Protein AF-A0A2T5H471-F1 (afdb_monomer_lite)

Secondary structure (DSSP, 8-state):
-HHHHHHHHHHGGG-------PPPPEEEEEEE-S-SSS--TTS-TTSEEEEEEEHHHHHHHHHH--S--EE-TTT-SS-EEEEETTEEEEE-TTS--EEEEEEEETTTTEEE-----

Organism: NCBI:txid42354

pLDDT: mean 88.76, std 13.89, range [53.22, 98.31]

Structure (mmCIF, N/CA/C/O backbone):
data_AF-A0A2T5H471-F1
#
_entry.id   AF-A0A2T5H471-F1
#
loop_
_atom_site.group_PDB
_atom_site.id
_atom_site.type_symbol
_atom_site.label_atom_id
_atom_site.label_alt_id
_atom_site.label_comp_id
_atom_site.label_asym_id
_atom_site.label_entity_id
_atom_site.label_seq_id
_atom_site.pdbx_PDB_ins_code
_atom_site.Cartn_x
_atom_site.Cartn_y
_atom_site.Cartn_z
_atom_site.occupancy
_atom_site.B_iso_or_equiv
_atom_site.auth_seq_id
_atom_site.auth_comp_id
_atom_site.auth_asym_id
_atom_site.auth_atom_id
_atom_site.pdbx_PDB_model_num
ATOM 1 N N . MET A 1 1 ? -57.471 -21.340 -0.265 1.00 53.22 1 MET A N 1
ATOM 2 C CA . MET A 1 1 ? -56.164 -22.021 -0.427 1.00 53.22 1 MET A CA 1
ATOM 3 C C . MET A 1 1 ? -55.330 -21.451 -1.579 1.00 53.22 1 MET A C 1
ATOM 5 O O . MET A 1 1 ? -54.227 -21.012 -1.306 1.00 53.22 1 MET A O 1
ATOM 9 N N . LYS A 1 2 ? -55.829 -21.351 -2.827 1.00 53.91 2 LYS A N 1
ATOM 10 C CA . LYS A 1 2 ? -55.050 -20.793 -3.966 1.00 53.91 2 LYS A CA 1
ATOM 11 C C . LYS A 1 2 ? -54.651 -19.308 -3.834 1.00 53.91 2 LYS A C 1
ATOM 13 O O . LYS A 1 2 ? -53.558 -18.947 -4.241 1.00 53.91 2 LYS A O 1
ATOM 18 N N . ARG A 1 3 ? -55.494 -18.458 -3.228 1.00 55.06 3 ARG A N 1
ATOM 19 C CA . ARG A 1 3 ? -55.195 -17.022 -3.014 1.00 55.06 3 ARG A CA 1
ATOM 20 C C . ARG A 1 3 ? -54.067 -16.774 -2.003 1.00 55.06 3 ARG A C 1
ATOM 22 O O . ARG A 1 3 ? -53.290 -15.857 -2.207 1.00 55.06 3 ARG A O 1
ATOM 29 N N . SER A 1 4 ? -53.945 -17.614 -0.974 1.00 57.38 4 SER A N 1
ATOM 30 C CA . SER A 1 4 ? -52.905 -17.489 0.062 1.00 57.38 4 SER A CA 1
ATOM 31 C C . SER A 1 4 ? -51.505 -17.855 -0.447 1.00 57.38 4 SER A C 1
ATOM 33 O O . SER A 1 4 ? -50.517 -17.342 0.062 1.00 57.38 4 SER A O 1
ATOM 35 N N . ILE A 1 5 ? -51.416 -18.711 -1.473 1.00 60.50 5 ILE A N 1
ATOM 36 C CA . ILE A 1 5 ? -50.142 -19.108 -2.094 1.00 60.50 5 ILE A CA 1
ATOM 37 C C . ILE A 1 5 ? -49.551 -17.948 -2.909 1.00 60.50 5 ILE A C 1
ATOM 39 O O . ILE A 1 5 ? -48.343 -17.734 -2.889 1.00 60.50 5 ILE A O 1
ATOM 43 N N . VAL A 1 6 ? -50.398 -17.154 -3.572 1.00 60.62 6 VAL A N 1
ATOM 44 C CA . VAL A 1 6 ? -49.957 -16.003 -4.379 1.00 60.62 6 VAL A CA 1
ATOM 45 C C . VAL A 1 6 ? -49.359 -14.901 -3.499 1.00 60.62 6 VAL A C 1
ATOM 47 O O . VAL A 1 6 ? -48.348 -14.309 -3.864 1.00 60.62 6 VAL A O 1
ATOM 50 N N . THR A 1 7 ? -49.926 -14.661 -2.314 1.00 60.12 7 THR A N 1
ATOM 51 C CA . THR A 1 7 ? -49.421 -13.635 -1.389 1.00 60.12 7 THR A CA 1
ATOM 52 C C . THR A 1 7 ? -48.065 -14.001 -0.786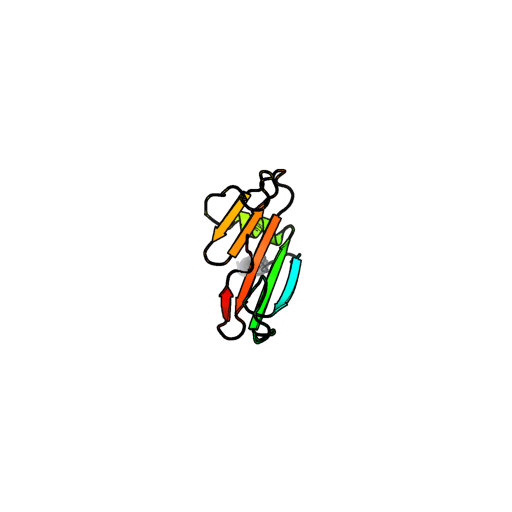 1.00 60.12 7 THR A C 1
ATOM 54 O O . THR A 1 7 ? -47.224 -13.127 -0.608 1.00 60.12 7 THR A O 1
ATOM 57 N N . ILE A 1 8 ? -47.825 -15.288 -0.513 1.00 60.97 8 ILE A N 1
ATOM 58 C CA . ILE A 1 8 ? -46.531 -15.774 -0.009 1.00 60.97 8 ILE A CA 1
ATOM 59 C C . ILE A 1 8 ? -45.461 -15.695 -1.104 1.00 60.97 8 ILE A C 1
ATOM 61 O O . ILE A 1 8 ? -44.338 -15.282 -0.829 1.00 60.97 8 ILE A O 1
ATOM 65 N N . LEU A 1 9 ? -45.811 -16.011 -2.354 1.00 60.84 9 LEU A N 1
ATOM 66 C CA . LEU A 1 9 ? -44.867 -15.949 -3.471 1.00 60.84 9 LEU A CA 1
ATOM 67 C C . LEU A 1 9 ? -44.421 -14.508 -3.791 1.00 60.84 9 LEU A C 1
ATOM 69 O O . LEU A 1 9 ? -43.266 -14.302 -4.153 1.00 60.84 9 LEU A O 1
ATOM 73 N N . LEU A 1 10 ? -45.295 -13.508 -3.603 1.00 60.06 10 LEU A N 1
ATOM 74 C CA . LEU A 1 10 ? -44.927 -12.095 -3.770 1.00 60.06 10 LEU A CA 1
ATOM 75 C C . LEU A 1 10 ? -43.997 -11.568 -2.663 1.00 60.06 10 LEU A C 1
ATOM 77 O O . LEU A 1 10 ? -43.194 -10.680 -2.936 1.00 60.06 10 LEU A O 1
ATOM 81 N N . LEU A 1 11 ? -44.067 -12.101 -1.438 1.00 59.97 11 LEU A N 1
ATOM 82 C CA . LEU A 1 11 ? -43.198 -11.657 -0.339 1.00 59.97 11 LEU A CA 1
ATOM 83 C C . LEU A 1 11 ? -41.747 -12.146 -0.487 1.00 59.97 11 LEU A C 1
ATOM 85 O O . LEU A 1 11 ? -40.832 -11.466 -0.030 1.00 59.97 11 LEU A O 1
ATOM 89 N N . LEU A 1 12 ? -41.514 -13.288 -1.146 1.00 61.06 12 LEU A N 1
ATOM 90 C CA . LEU A 1 12 ? -40.157 -13.808 -1.374 1.00 61.06 12 LEU A CA 1
ATOM 91 C C . LEU A 1 12 ? -39.362 -13.018 -2.430 1.00 61.06 12 LEU A C 1
ATOM 93 O O . LEU A 1 12 ? -38.138 -13.115 -2.457 1.00 61.06 12 LEU A O 1
ATOM 97 N N . ALA A 1 13 ? -40.020 -12.222 -3.277 1.00 59.53 13 ALA A N 1
ATOM 98 C CA . ALA A 1 13 ? -39.351 -11.414 -4.303 1.00 59.53 13 ALA A CA 1
ATOM 99 C C . ALA A 1 13 ? -38.738 -10.105 -3.761 1.00 59.53 13 ALA A C 1
ATOM 101 O O . ALA A 1 13 ? -38.020 -9.424 -4.486 1.00 59.53 13 ALA A O 1
ATOM 102 N N . ALA A 1 14 ? -39.007 -9.755 -2.498 1.00 60.12 14 ALA A N 1
ATOM 103 C CA . ALA A 1 14 ? -38.508 -8.544 -1.845 1.00 60.12 14 ALA A CA 1
ATOM 104 C C . ALA A 1 14 ? -37.272 -8.793 -0.965 1.00 60.12 14 ALA A C 1
ATOM 106 O O . ALA A 1 14 ? -36.960 -7.976 -0.097 1.00 60.12 14 ALA A O 1
ATOM 107 N N . LEU A 1 15 ? -36.568 -9.916 -1.153 1.00 65.12 15 LEU A N 1
ATOM 108 C CA . LEU A 1 15 ? -35.264 -10.080 -0.521 1.00 65.12 15 LEU A CA 1
ATOM 109 C C . LEU A 1 15 ? -34.352 -8.969 -1.054 1.00 65.12 15 LEU A C 1
ATOM 111 O O . LEU A 1 15 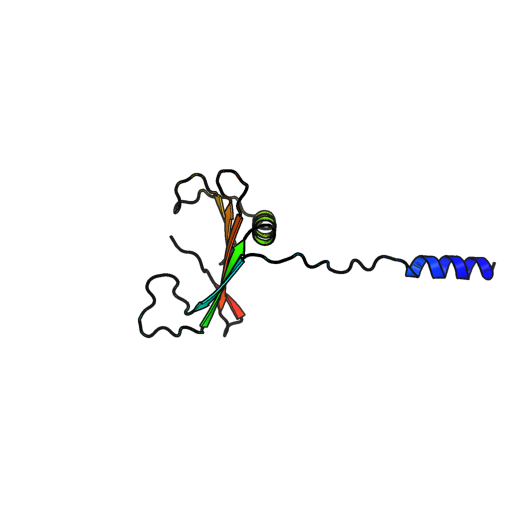? -34.184 -8.878 -2.274 1.00 65.12 15 LEU A O 1
ATOM 115 N N . PRO A 1 16 ? -33.781 -8.114 -0.184 1.00 61.91 16 PRO A N 1
ATOM 116 C CA . PRO A 1 16 ? -32.775 -7.175 -0.623 1.00 61.91 16 PRO A CA 1
ATOM 117 C C . PRO A 1 16 ? -31.638 -8.032 -1.156 1.00 61.91 16 PRO A C 1
ATOM 119 O O . PRO A 1 16 ? -30.940 -8.712 -0.403 1.00 61.91 16 PRO A O 1
ATOM 122 N N . VAL A 1 17 ? -31.485 -8.047 -2.478 1.00 62.53 17 VAL A N 1
ATOM 123 C CA . VAL A 1 17 ? -30.221 -8.433 -3.083 1.00 62.53 17 VAL A CA 1
ATOM 124 C C . VAL A 1 17 ? -29.233 -7.510 -2.397 1.00 62.53 17 VAL A C 1
ATOM 126 O O . VAL A 1 17 ? -29.354 -6.293 -2.542 1.00 62.53 17 VAL A O 1
ATOM 129 N N . ALA A 1 18 ? -28.367 -8.061 -1.546 1.00 60.72 18 ALA A N 1
ATOM 130 C CA . ALA A 1 18 ? -27.286 -7.312 -0.938 1.00 60.72 18 ALA A CA 1
ATOM 131 C C . ALA A 1 18 ? -26.420 -6.828 -2.100 1.00 60.72 18 ALA A C 1
ATOM 133 O O . ALA A 1 18 ? -25.529 -7.531 -2.577 1.00 60.72 18 ALA A O 1
ATOM 134 N N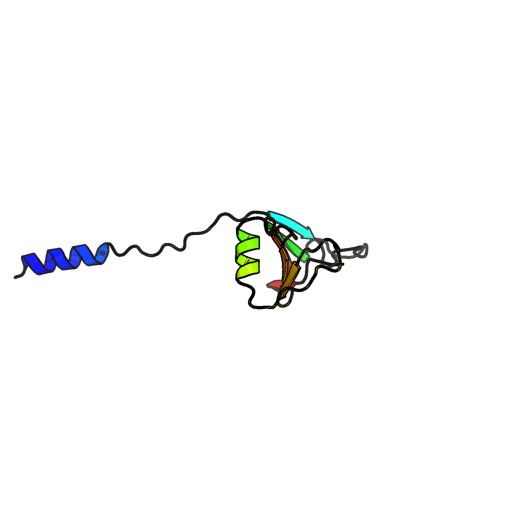 . ALA A 1 19 ? -26.793 -5.675 -2.651 1.00 59.97 19 ALA A N 1
ATOM 135 C CA . ALA A 1 19 ? -26.040 -5.004 -3.673 1.00 59.97 19 ALA A CA 1
ATOM 136 C C . ALA A 1 19 ? -24.686 -4.760 -3.031 1.00 59.97 19 ALA A C 1
ATOM 138 O O . ALA A 1 19 ? -24.611 -4.203 -1.934 1.00 59.97 19 ALA A O 1
ATOM 139 N N . TRP A 1 20 ? -23.640 -5.271 -3.668 1.00 64.38 20 TRP A N 1
ATOM 140 C CA . TRP A 1 20 ? -22.275 -5.038 -3.241 1.00 64.38 20 TRP A CA 1
ATOM 141 C C . TRP A 1 20 ? -22.070 -3.524 -3.225 1.00 64.38 20 TRP A C 1
ATOM 143 O O . TRP A 1 20 ? -21.942 -2.892 -4.272 1.00 64.38 20 TRP A O 1
ATOM 153 N N . GLN A 1 21 ? -22.175 -2.927 -2.039 1.00 81.50 21 GLN A N 1
ATOM 154 C CA . GLN A 1 21 ? -22.122 -1.487 -1.885 1.00 81.50 21 GLN A CA 1
ATOM 155 C C . GLN A 1 21 ? -20.656 -1.085 -1.959 1.00 81.50 21 GLN A C 1
ATOM 157 O O . GLN A 1 21 ? -19.878 -1.338 -1.040 1.00 81.50 21 GLN A O 1
ATOM 162 N N . TYR A 1 22 ? -20.273 -0.494 -3.086 1.00 85.38 22 TYR A N 1
ATOM 163 C CA . TYR A 1 22 ? -18.963 0.118 -3.225 1.00 85.38 22 TYR A CA 1
ATOM 164 C C . TYR A 1 22 ? -18.867 1.322 -2.289 1.00 85.38 22 TYR A C 1
ATOM 166 O O . TYR A 1 22 ? -19.748 2.183 -2.272 1.00 85.38 22 TYR A O 1
ATOM 174 N N . ASN A 1 23 ? -17.783 1.380 -1.521 1.00 89.88 23 ASN A N 1
ATOM 175 C CA . ASN A 1 23 ? -17.411 2.574 -0.776 1.00 89.88 23 ASN A CA 1
ATOM 176 C C . ASN A 1 23 ? -16.540 3.472 -1.656 1.00 89.88 23 ASN A C 1
ATOM 178 O O . ASN A 1 23 ? -15.822 2.987 -2.533 1.00 89.88 23 ASN A O 1
ATOM 182 N N . SER A 1 24 ? -16.579 4.779 -1.401 1.00 92.00 24 SER A N 1
ATOM 183 C CA . SER A 1 24 ? -15.678 5.721 -2.061 1.00 92.00 24 SER A CA 1
ATOM 184 C C . SER A 1 24 ? -14.222 5.382 -1.748 1.00 92.00 24 SER A C 1
ATOM 186 O O . SER A 1 24 ? -13.862 5.125 -0.598 1.00 92.00 24 SER A O 1
ATOM 188 N N . LEU A 1 25 ? -13.383 5.422 -2.779 1.00 93.75 25 LEU A N 1
ATOM 189 C CA . LEU A 1 25 ? -11.938 5.293 -2.663 1.00 93.75 25 LEU A CA 1
ATOM 190 C C . LEU A 1 25 ? -11.315 6.692 -2.587 1.00 93.75 25 LEU A C 1
ATOM 192 O O . LEU A 1 25 ? -11.637 7.554 -3.403 1.00 93.75 25 LEU A O 1
ATOM 196 N N . SER A 1 26 ? -10.420 6.911 -1.626 1.00 96.38 26 SER A N 1
ATOM 197 C CA . SER A 1 26 ? -9.619 8.133 -1.494 1.00 96.38 26 SER A CA 1
ATOM 198 C C . SER A 1 26 ? -8.138 7.789 -1.519 1.00 96.38 26 SER A C 1
ATOM 200 O O . SER A 1 26 ? -7.741 6.741 -1.005 1.00 96.38 26 SER A O 1
ATOM 202 N N . GLY A 1 27 ? -7.333 8.662 -2.122 1.00 96.50 27 GLY A N 1
ATOM 203 C CA . GLY A 1 27 ? -5.912 8.415 -2.294 1.00 96.50 27 GLY A CA 1
ATOM 204 C C . GLY A 1 27 ? -5.296 9.178 -3.457 1.00 96.50 27 GLY A C 1
ATOM 205 O O . GLY A 1 27 ? -5.921 10.056 -4.053 1.00 96.50 27 GLY A O 1
ATOM 206 N N . GLN A 1 28 ? -4.070 8.797 -3.781 1.00 97.19 28 GLN A N 1
ATOM 207 C CA . GLN A 1 28 ? -3.295 9.277 -4.912 1.00 97.19 28 GLN A CA 1
ATOM 208 C C . GLN A 1 28 ? -2.811 8.084 -5.733 1.00 97.19 28 GLN A C 1
ATOM 210 O O . GLN A 1 28 ? -2.700 6.961 -5.236 1.00 97.19 28 GLN A O 1
ATOM 215 N N . TYR A 1 29 ? -2.511 8.324 -7.003 1.00 97.00 29 TYR A N 1
ATOM 216 C CA . TYR A 1 29 ? -1.862 7.332 -7.845 1.00 97.00 29 TYR A CA 1
ATOM 217 C C . TYR A 1 29 ? -0.872 8.006 -8.788 1.00 97.00 29 TYR A C 1
ATOM 219 O O . TYR A 1 29 ? -1.018 9.185 -9.117 1.00 97.00 29 TYR A O 1
ATOM 227 N N . ARG A 1 30 ? 0.115 7.243 -9.255 1.00 96.19 30 ARG A N 1
ATOM 228 C CA . ARG A 1 30 ? 0.969 7.638 -10.379 1.00 96.19 30 ARG A CA 1
ATOM 229 C C . ARG A 1 30 ? 1.371 6.427 -11.202 1.00 96.19 30 ARG A C 1
ATOM 231 O O . ARG A 1 30 ? 1.508 5.332 -10.667 1.00 96.19 30 ARG A O 1
ATOM 238 N N . ILE A 1 31 ? 1.594 6.650 -12.489 1.00 97.06 31 ILE A N 1
ATOM 239 C CA . ILE A 1 31 ? 2.317 5.705 -13.337 1.00 97.06 31 ILE A CA 1
ATOM 240 C C . ILE A 1 31 ? 3.803 6.066 -13.250 1.00 97.06 31 ILE A C 1
ATOM 242 O O . ILE A 1 31 ? 4.150 7.241 -13.388 1.00 97.06 31 ILE A O 1
ATOM 246 N N . SER A 1 32 ? 4.658 5.091 -12.953 1.00 95.19 32 SER A N 1
ATOM 247 C CA . SER A 1 32 ? 6.110 5.279 -12.889 1.00 95.19 32 SER A CA 1
ATOM 248 C C . SER A 1 32 ? 6.871 4.003 -13.249 1.00 95.19 32 SER A C 1
ATOM 250 O O . SER A 1 32 ? 6.285 2.969 -13.581 1.00 95.19 32 SER A O 1
ATOM 252 N N . GLY A 1 33 ? 8.199 4.081 -13.166 1.00 95.81 33 GLY A N 1
ATOM 253 C CA . GLY A 1 33 ? 9.057 2.906 -13.131 1.00 95.81 33 GLY A CA 1
ATOM 254 C C . GLY A 1 33 ? 8.905 2.082 -11.848 1.00 95.81 33 GLY A C 1
ATOM 255 O O . GLY A 1 33 ? 8.118 2.423 -10.958 1.00 95.81 33 GLY A O 1
ATOM 256 N N . GLN A 1 34 ? 9.657 0.985 -11.779 1.00 93.94 34 GLN A N 1
ATOM 257 C CA . GLN A 1 34 ? 9.696 0.070 -10.637 1.00 93.94 34 GLN A CA 1
ATOM 258 C C . GLN A 1 34 ? 10.348 0.709 -9.407 1.00 93.94 34 GLN A C 1
ATOM 260 O O . GLN A 1 34 ? 9.951 0.435 -8.274 1.00 93.94 34 GLN A O 1
ATOM 265 N N . THR A 1 35 ? 11.376 1.525 -9.621 1.00 92.56 35 THR A N 1
ATOM 266 C CA . THR A 1 35 ? 12.220 2.039 -8.552 1.00 92.56 35 THR A CA 1
ATOM 267 C C . THR A 1 35 ? 11.603 3.305 -7.960 1.00 92.56 35 THR A C 1
ATOM 269 O O . THR A 1 35 ? 11.358 4.292 -8.652 1.00 92.56 35 THR A O 1
ATOM 272 N N . VAL A 1 36 ? 11.338 3.278 -6.650 1.00 87.50 36 VAL A N 1
ATOM 273 C CA . VAL A 1 36 ? 10.645 4.373 -5.948 1.00 87.50 36 VAL A CA 1
ATOM 274 C C . VAL A 1 36 ? 11.573 5.560 -5.666 1.00 87.50 36 VAL A C 1
ATOM 276 O O . VAL A 1 36 ? 11.126 6.702 -5.782 1.00 87.50 36 VAL A O 1
ATOM 279 N N . ILE A 1 37 ? 12.840 5.298 -5.326 1.00 89.00 37 ILE A N 1
ATOM 280 C CA . ILE A 1 37 ? 13.864 6.303 -5.002 1.00 89.00 37 ILE A CA 1
ATOM 281 C C . ILE A 1 37 ? 15.045 6.150 -5.952 1.00 89.00 37 ILE A C 1
ATOM 283 O O . ILE A 1 37 ? 15.554 5.047 -6.120 1.00 89.00 37 ILE A O 1
ATOM 287 N N . ASP A 1 38 ? 15.484 7.269 -6.528 1.00 90.19 38 ASP A N 1
ATOM 288 C CA . ASP A 1 38 ? 16.653 7.364 -7.405 1.00 90.19 38 ASP A CA 1
ATOM 289 C C . ASP A 1 38 ? 16.671 6.313 -8.537 1.00 90.19 38 ASP A C 1
ATOM 291 O O . ASP A 1 38 ? 17.633 5.547 -8.666 1.00 90.19 38 ASP A O 1
ATOM 295 N N . PRO A 1 39 ? 15.618 6.258 -9.386 1.00 91.12 39 PRO A N 1
ATOM 296 C CA . PRO A 1 39 ? 15.593 5.341 -10.517 1.00 91.12 39 PRO A CA 1
ATOM 297 C C . PRO A 1 39 ? 16.762 5.636 -11.469 1.00 91.12 39 PRO A C 1
ATOM 299 O O . PRO A 1 39 ? 17.078 6.807 -11.725 1.00 91.12 39 PRO A O 1
ATOM 302 N N . PRO A 1 40 ? 17.402 4.606 -12.050 1.00 93.38 40 PRO A N 1
ATOM 303 C CA . PRO A 1 40 ? 18.433 4.831 -13.045 1.00 93.38 40 PRO A CA 1
ATOM 304 C C . PRO A 1 40 ? 17.840 5.575 -14.254 1.00 93.38 40 PRO A C 1
ATOM 306 O O . PRO A 1 40 ? 16.695 5.314 -14.632 1.00 93.38 40 PRO A O 1
ATOM 309 N N . PRO A 1 41 ? 18.609 6.450 -14.932 1.00 92.94 41 PRO A N 1
ATOM 310 C CA . PRO A 1 41 ? 18.086 7.253 -16.043 1.00 92.94 41 PRO A CA 1
ATOM 311 C C . PRO A 1 41 ? 17.501 6.437 -17.205 1.00 92.94 41 PRO A C 1
ATOM 313 O O . PRO A 1 41 ? 16.724 6.960 -17.996 1.00 92.94 41 PRO A O 1
ATOM 316 N N . SER A 1 42 ? 17.894 5.167 -17.331 1.00 95.81 42 SER A N 1
ATOM 317 C CA . SER A 1 42 ? 17.421 4.239 -18.360 1.00 95.81 42 SER A CA 1
ATOM 318 C C . SER A 1 42 ? 16.168 3.446 -17.968 1.00 95.81 42 SER A C 1
ATOM 320 O O . SER A 1 42 ? 15.734 2.599 -18.745 1.00 95.81 42 SER A O 1
ATOM 322 N N . GLU A 1 43 ? 15.615 3.640 -16.767 1.00 95.81 43 GLU A N 1
ATOM 323 C CA . GLU A 1 43 ? 14.433 2.902 -16.318 1.00 95.81 43 GLU A CA 1
ATOM 324 C C . GLU A 1 43 ? 13.168 3.356 -17.054 1.00 95.81 43 GLU A C 1
ATOM 326 O O . GLU A 1 43 ? 12.852 4.548 -17.106 1.00 95.81 43 GLU A O 1
ATOM 331 N N . ALA A 1 44 ? 12.414 2.387 -17.578 1.00 96.50 44 ALA A N 1
ATOM 332 C CA . ALA A 1 44 ? 11.112 2.633 -18.186 1.00 96.50 44 ALA A CA 1
ATOM 333 C C . ALA A 1 44 ? 10.110 3.164 -17.145 1.00 96.50 44 ALA A C 1
ATOM 335 O O . ALA A 1 44 ? 9.925 2.559 -16.089 1.00 96.50 44 ALA A O 1
ATOM 336 N N . GLN A 1 45 ? 9.452 4.284 -17.461 1.00 95.62 45 GLN A N 1
ATOM 337 C CA . GLN A 1 45 ? 8.605 5.042 -16.527 1.00 95.62 45 GLN A CA 1
ATOM 338 C C . GLN A 1 45 ? 7.111 4.678 -16.581 1.00 95.62 45 GLN A C 1
ATOM 340 O O . GLN A 1 45 ? 6.292 5.331 -15.945 1.00 95.62 45 GLN A O 1
ATOM 345 N N . ASP A 1 46 ? 6.742 3.651 -17.335 1.00 96.81 46 ASP A N 1
ATOM 346 C CA . ASP A 1 46 ? 5.363 3.230 -17.598 1.00 96.81 46 ASP A CA 1
ATOM 347 C C . ASP A 1 46 ? 5.113 1.762 -17.226 1.00 96.81 46 ASP A C 1
ATOM 349 O O . ASP A 1 46 ? 4.243 1.095 -17.783 1.00 96.81 46 ASP A O 1
ATOM 353 N N . THR A 1 47 ? 5.879 1.248 -16.263 1.00 97.81 47 THR A N 1
ATOM 354 C CA . THR A 1 47 ? 5.857 -0.174 -15.891 1.00 97.81 47 THR A CA 1
ATOM 355 C C . THR A 1 47 ? 4.982 -0.467 -14.675 1.00 97.81 47 THR A C 1
ATOM 357 O O . THR A 1 47 ? 4.480 -1.584 -14.542 1.00 97.81 47 THR A O 1
ATOM 360 N N . HIS A 1 48 ? 4.776 0.520 -13.800 1.00 98.25 48 HIS A N 1
ATOM 361 C CA . HIS A 1 48 ? 4.093 0.343 -12.525 1.00 98.25 48 HIS A CA 1
ATOM 362 C C . HIS A 1 48 ? 3.018 1.404 -12.282 1.00 98.25 48 HIS A C 1
ATOM 364 O O . HIS A 1 48 ? 3.235 2.598 -12.478 1.00 98.25 48 HIS A O 1
ATOM 370 N N . LEU A 1 49 ? 1.860 0.961 -11.788 1.00 98.19 49 LEU A N 1
ATOM 371 C CA . LEU A 1 49 ? 0.832 1.821 -11.204 1.00 98.19 49 LEU A CA 1
ATOM 372 C C . LEU A 1 49 ? 1.018 1.843 -9.688 1.00 98.19 49 LEU A C 1
ATOM 374 O O . LEU A 1 49 ? 0.684 0.872 -9.014 1.00 98.19 49 LEU A O 1
ATOM 378 N N . LEU A 1 50 ? 1.538 2.943 -9.156 1.00 97.38 50 LEU A N 1
ATOM 379 C CA . LEU A 1 50 ? 1.692 3.161 -7.721 1.00 97.38 50 LEU A CA 1
ATOM 380 C C . LEU A 1 50 ? 0.388 3.718 -7.166 1.00 97.38 50 LEU A C 1
ATOM 382 O O . LEU A 1 50 ? -0.167 4.675 -7.709 1.00 97.38 50 LEU A O 1
ATOM 386 N N . LEU A 1 51 ? -0.075 3.123 -6.076 1.00 97.75 51 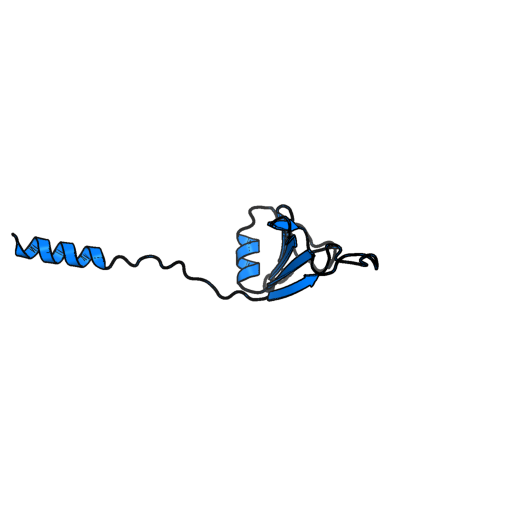LEU A N 1
ATOM 387 C CA . LEU A 1 51 ? -1.306 3.468 -5.389 1.00 97.75 51 LEU A CA 1
ATOM 388 C C . LEU A 1 51 ? -0.978 3.839 -3.952 1.00 97.75 51 LEU A C 1
ATOM 390 O O . LEU A 1 51 ? -0.322 3.089 -3.231 1.00 97.75 51 LEU A O 1
ATOM 394 N N . GLU A 1 52 ? -1.494 4.984 -3.538 1.00 97.62 52 GLU A N 1
ATOM 395 C CA . GLU A 1 52 ? -1.500 5.427 -2.159 1.00 97.62 52 GLU A CA 1
ATOM 396 C C . GLU A 1 52 ? -2.948 5.629 -1.739 1.00 97.62 52 GLU A C 1
ATOM 398 O O . GLU A 1 52 ? -3.596 6.589 -2.141 1.00 97.62 52 GLU A O 1
ATOM 403 N N . LEU A 1 53 ? -3.482 4.707 -0.950 1.00 98.19 53 LEU A N 1
ATOM 404 C CA . LEU A 1 53 ? -4.816 4.833 -0.385 1.00 98.19 53 LEU A CA 1
ATOM 405 C C . LEU A 1 53 ? -4.750 5.675 0.881 1.00 98.19 53 LEU A C 1
ATOM 407 O O . LEU A 1 53 ? -3.821 5.538 1.674 1.00 98.19 53 LEU A O 1
ATOM 411 N N . SER A 1 54 ? -5.785 6.470 1.115 1.00 97.94 54 SER A N 1
ATOM 412 C CA . SER A 1 54 ? -5.957 7.254 2.334 1.00 97.94 54 SER A CA 1
ATOM 413 C C . SER A 1 54 ? -7.379 7.123 2.881 1.00 97.94 54 SER A C 1
ATOM 415 O O . SER A 1 54 ? -8.273 6.564 2.234 1.00 97.94 54 SER A O 1
ATOM 417 N N . GLY A 1 55 ? -7.606 7.624 4.095 1.00 96.62 55 GLY A N 1
ATOM 418 C CA . GLY A 1 55 ? -8.941 7.726 4.682 1.00 96.62 55 GLY A CA 1
ATOM 419 C C . GLY A 1 55 ? -9.598 6.368 4.949 1.00 96.62 55 GLY A C 1
ATOM 420 O O . GLY A 1 55 ? -8.968 5.444 5.465 1.00 96.62 55 GLY A O 1
ATOM 421 N N . ALA A 1 56 ? -10.893 6.252 4.632 1.00 96.50 56 ALA A N 1
ATOM 422 C CA . ALA A 1 56 ? -11.686 5.069 4.971 1.00 96.50 56 ALA A CA 1
ATOM 423 C C . ALA A 1 56 ? -11.151 3.786 4.320 1.00 96.50 56 ALA A C 1
ATOM 425 O O . ALA A 1 56 ? -11.014 2.776 5.003 1.00 96.50 56 ALA A O 1
ATOM 426 N N . ALA A 1 57 ? -10.776 3.847 3.041 1.00 96.94 57 ALA A N 1
ATOM 427 C CA . ALA A 1 57 ? -10.241 2.694 2.326 1.00 96.94 57 ALA A CA 1
ATOM 428 C C . ALA A 1 57 ? -8.934 2.174 2.950 1.00 96.94 57 ALA A C 1
ATOM 430 O O . ALA A 1 57 ? -8.787 0.970 3.151 1.00 96.94 57 ALA A O 1
ATOM 431 N N . ALA A 1 58 ? -8.014 3.075 3.314 1.00 98.00 58 ALA A N 1
ATOM 432 C CA . ALA A 1 58 ? -6.761 2.702 3.970 1.00 98.00 58 ALA A CA 1
ATOM 433 C C . ALA A 1 58 ? -6.989 2.122 5.373 1.00 98.00 58 ALA A C 1
ATOM 435 O O . ALA A 1 58 ? -6.419 1.088 5.717 1.00 98.00 58 ALA A O 1
ATOM 436 N N . ARG A 1 59 ? -7.870 2.740 6.170 1.00 97.94 59 ARG A N 1
ATOM 437 C CA . ARG A 1 59 ? -8.245 2.235 7.499 1.00 97.94 59 ARG A CA 1
ATOM 438 C C . ARG A 1 59 ? -8.834 0.830 7.420 1.00 97.94 59 ARG A C 1
ATOM 440 O O . ARG A 1 59 ? -8.448 -0.053 8.187 1.00 97.94 59 ARG A O 1
ATOM 447 N N . ASP A 1 60 ? -9.780 0.625 6.513 1.00 97.25 60 ASP A N 1
ATOM 448 C CA . ASP A 1 60 ? -10.476 -0.649 6.381 1.00 97.25 60 ASP A CA 1
ATOM 449 C C . ASP A 1 60 ? -9.498 -1.743 5.912 1.00 97.25 60 ASP A C 1
ATOM 451 O O . ASP A 1 60 ? -9.503 -2.845 6.466 1.00 97.25 60 ASP A O 1
ATOM 455 N N . LEU A 1 61 ? -8.575 -1.415 4.997 1.00 97.44 61 LEU A N 1
ATOM 456 C CA . LEU A 1 61 ? -7.495 -2.313 4.578 1.00 97.44 61 LEU A CA 1
ATOM 457 C C . LEU A 1 61 ? -6.521 -2.643 5.727 1.00 97.44 61 LEU A C 1
ATOM 459 O O . LEU A 1 61 ? -6.268 -3.820 5.987 1.00 97.44 61 LEU A O 1
ATOM 463 N N . TYR A 1 62 ? -6.034 -1.646 6.473 1.00 98.25 62 TYR A N 1
ATOM 464 C CA . TYR A 1 62 ? -5.158 -1.843 7.641 1.00 98.25 62 TYR A CA 1
ATOM 465 C C . TYR A 1 62 ? -5.791 -2.780 8.691 1.00 98.25 62 TYR A C 1
ATOM 467 O O . TYR A 1 62 ? -5.129 -3.642 9.281 1.00 98.25 62 TYR A O 1
ATOM 475 N N . ASN A 1 63 ? -7.098 -2.640 8.927 1.00 97.44 63 ASN A N 1
ATOM 476 C CA . ASN A 1 63 ? -7.847 -3.474 9.871 1.00 97.44 63 ASN A CA 1
ATOM 477 C C . ASN A 1 63 ? -8.139 -4.885 9.324 1.00 97.44 63 ASN A C 1
ATOM 479 O O . ASN A 1 63 ? -8.246 -5.858 10.087 1.00 97.44 63 ASN A O 1
ATOM 483 N N . ALA A 1 64 ? -8.252 -5.022 8.002 1.00 97.69 64 ALA A N 1
ATOM 484 C CA . ALA A 1 64 ? -8.386 -6.311 7.336 1.00 97.69 64 ALA A CA 1
ATOM 485 C C . ALA A 1 64 ? -7.081 -7.124 7.378 1.00 97.69 64 ALA A C 1
ATOM 487 O O . ALA A 1 64 ? -7.145 -8.347 7.498 1.00 97.69 64 ALA A O 1
ATOM 488 N N . MET A 1 65 ? -5.913 -6.471 7.365 1.00 97.88 65 MET A N 1
ATOM 489 C CA . MET A 1 65 ? -4.607 -7.127 7.500 1.00 97.88 65 MET A CA 1
ATOM 490 C C . MET A 1 65 ? -4.461 -7.823 8.866 1.00 97.88 65 MET A C 1
ATOM 492 O O . MET A 1 65 ? -4.337 -7.178 9.915 1.00 97.88 65 MET A O 1
ATOM 496 N N . LYS A 1 66 ? -4.457 -9.163 8.851 1.00 96.88 66 LYS A N 1
ATOM 497 C CA . LYS A 1 66 ? -4.349 -10.037 10.036 1.00 96.88 66 LYS A CA 1
ATOM 498 C C . LYS A 1 66 ? -2.892 -10.330 10.408 1.00 96.88 66 LYS A C 1
ATOM 500 O O . LYS A 1 66 ? -2.498 -11.480 10.552 1.00 96.88 66 LYS A O 1
ATOM 505 N N . VAL A 1 67 ? -2.106 -9.266 1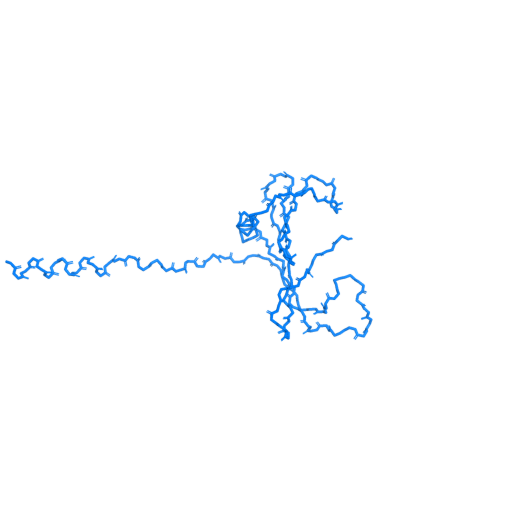0.524 1.00 97.81 67 VAL A N 1
ATOM 506 C CA . VAL A 1 67 ? -0.716 -9.284 10.996 1.00 97.81 67 VAL A CA 1
ATOM 507 C C . VAL A 1 67 ? -0.557 -8.297 12.142 1.00 97.81 67 VAL A C 1
ATOM 509 O O . VAL A 1 67 ? -1.325 -7.331 12.235 1.00 97.81 67 VAL A O 1
ATOM 512 N N . GLU A 1 68 ? 0.432 -8.537 13.000 1.00 97.50 68 GLU A N 1
ATOM 513 C CA . GLU A 1 68 ? 0.698 -7.644 14.122 1.00 97.50 68 GLU A CA 1
ATOM 514 C C . GLU A 1 68 ? 1.327 -6.322 13.664 1.00 97.50 68 GLU A C 1
ATOM 516 O O . GLU A 1 68 ? 2.270 -6.351 12.863 1.00 97.50 68 GLU A O 1
ATOM 521 N N . PRO A 1 69 ? 0.839 -5.166 14.155 1.00 97.25 69 PRO A N 1
ATOM 522 C CA . PRO A 1 69 ? 1.472 -3.880 13.900 1.00 97.25 69 PRO A CA 1
ATOM 523 C C . PRO A 1 69 ? 2.903 -3.832 14.439 1.00 97.25 69 PRO A C 1
ATOM 525 O O . PRO A 1 69 ? 3.166 -4.309 15.540 1.00 97.25 69 PRO A O 1
ATOM 528 N N . GLN A 1 70 ? 3.796 -3.193 13.693 1.00 96.38 70 GLN A N 1
ATOM 529 C CA . GLN A 1 70 ? 5.159 -2.873 14.115 1.00 96.38 70 GLN A CA 1
ATOM 530 C C . GLN A 1 70 ? 5.333 -1.351 14.188 1.00 96.38 70 GLN A C 1
ATOM 532 O O . GLN A 1 70 ? 4.624 -0.643 13.473 1.00 96.38 70 GLN A O 1
ATOM 537 N N . PRO A 1 71 ? 6.230 -0.820 15.032 1.00 95.50 71 PRO A N 1
ATOM 538 C CA . PRO A 1 71 ? 6.580 0.597 15.003 1.00 95.50 71 PRO A CA 1
ATOM 539 C C . PRO A 1 71 ? 7.089 1.030 13.624 1.00 95.50 71 PRO A C 1
ATOM 541 O O . PRO A 1 71 ? 7.802 0.277 12.963 1.00 95.50 71 PRO A O 1
ATOM 544 N N . ASP A 1 72 ? 6.722 2.236 13.196 1.00 92.62 72 ASP A N 1
ATOM 545 C CA . ASP A 1 72 ? 7.303 2.853 12.007 1.00 92.62 72 ASP A CA 1
ATOM 546 C C . ASP A 1 72 ? 8.703 3.397 12.316 1.00 92.62 72 ASP A C 1
ATOM 548 O O . ASP A 1 72 ? 8.862 4.436 12.965 1.00 92.62 72 ASP A O 1
ATOM 552 N N . GLU A 1 73 ? 9.725 2.693 11.839 1.00 87.88 73 GLU A N 1
ATOM 553 C CA . GLU A 1 73 ? 11.120 3.109 11.992 1.00 87.88 73 GLU A CA 1
ATOM 554 C C . GLU A 1 73 ? 11.467 4.336 11.132 1.00 87.88 73 GLU A C 1
ATOM 556 O O . GLU A 1 73 ? 12.420 5.043 11.454 1.00 87.88 73 GLU A O 1
ATOM 561 N N . CYS A 1 74 ? 10.684 4.635 10.087 1.00 84.25 74 CYS A N 1
ATOM 562 C CA . CYS A 1 74 ? 10.947 5.756 9.184 1.00 84.25 74 CYS A CA 1
ATOM 563 C C . CYS A 1 74 ? 10.561 7.093 9.799 1.00 84.25 74 CYS A C 1
ATOM 565 O O . CYS A 1 74 ? 11.337 8.048 9.775 1.00 84.25 74 CYS A O 1
ATOM 567 N N . ALA A 1 75 ? 9.350 7.172 10.348 1.00 80.25 75 ALA A N 1
ATOM 568 C CA . ALA A 1 75 ? 8.858 8.404 10.943 1.00 80.25 75 ALA A CA 1
ATOM 569 C C . ALA A 1 75 ? 9.333 8.589 12.391 1.00 80.25 75 ALA A C 1
ATOM 571 O O . ALA A 1 75 ? 9.434 9.726 12.853 1.00 80.25 75 ALA A O 1
ATOM 572 N N . GLY A 1 76 ? 9.595 7.499 13.128 1.00 80.56 76 GLY A N 1
ATOM 573 C CA . GLY A 1 76 ? 10.057 7.555 14.521 1.00 80.56 76 GLY A CA 1
ATOM 574 C C . GLY A 1 76 ? 9.107 8.298 15.474 1.00 80.56 76 GLY A C 1
ATOM 575 O O . GLY A 1 76 ? 9.518 8.732 16.547 1.00 80.56 76 GLY A O 1
ATOM 576 N N . ASN A 1 77 ? 7.842 8.472 15.085 1.00 87.81 77 ASN A N 1
ATOM 577 C CA . ASN A 1 77 ? 6.862 9.353 15.728 1.00 87.81 77 ASN A CA 1
ATOM 578 C C . ASN A 1 77 ? 5.717 8.584 16.410 1.00 87.81 77 ASN A C 1
ATOM 580 O O . ASN A 1 77 ? 4.643 9.138 16.607 1.00 87.81 77 ASN A O 1
ATOM 584 N N . GLY A 1 78 ? 5.901 7.294 16.700 1.00 91.69 78 GLY A N 1
ATOM 585 C CA . GLY A 1 78 ? 4.857 6.454 17.300 1.00 91.69 78 GLY A CA 1
ATOM 586 C C . GLY A 1 78 ? 3.796 5.938 16.320 1.00 91.69 78 GLY A C 1
ATOM 587 O O . GLY A 1 78 ? 2.867 5.246 16.744 1.00 91.69 78 GLY A O 1
ATOM 588 N N . ALA A 1 79 ? 3.926 6.215 15.018 1.00 95.81 79 ALA A N 1
ATOM 589 C CA . ALA A 1 79 ? 3.117 5.554 14.001 1.00 95.81 79 ALA A CA 1
ATOM 590 C C . ALA A 1 79 ? 3.370 4.036 13.985 1.00 95.81 79 ALA A C 1
ATOM 592 O O . ALA A 1 79 ? 4.451 3.554 14.332 1.00 95.81 79 ALA A O 1
ATOM 593 N N . LEU A 1 80 ? 2.351 3.276 13.583 1.00 97.12 80 LEU A N 1
ATOM 594 C CA . LEU A 1 80 ? 2.426 1.821 13.472 1.00 97.12 80 LEU A CA 1
ATOM 595 C C . LEU A 1 80 ? 2.186 1.375 12.035 1.00 97.12 80 LEU A C 1
ATOM 597 O O . LEU A 1 80 ? 1.175 1.730 11.427 1.00 97.12 80 LEU A O 1
ATOM 601 N N . ILE A 1 81 ? 3.044 0.494 11.542 1.00 96.94 81 ILE A N 1
ATOM 602 C CA . ILE A 1 81 ? 2.943 -0.127 10.229 1.00 96.94 81 ILE A CA 1
ATOM 603 C C . ILE A 1 81 ? 2.418 -1.559 10.313 1.00 96.94 81 ILE A C 1
ATOM 605 O O . ILE A 1 81 ? 2.674 -2.299 11.260 1.00 96.94 81 ILE A O 1
ATOM 609 N N . LYS A 1 82 ? 1.702 -1.980 9.278 1.00 97.75 82 LYS A N 1
ATOM 610 C CA . LYS A 1 82 ? 1.404 -3.379 8.974 1.00 97.75 82 LYS A CA 1
ATOM 611 C C . LYS A 1 82 ? 1.855 -3.669 7.556 1.00 97.75 82 LYS A C 1
ATOM 613 O O . LYS A 1 82 ? 1.578 -2.888 6.651 1.00 97.75 82 LYS A O 1
ATOM 618 N N . THR A 1 83 ? 2.495 -4.815 7.363 1.00 96.88 83 THR A N 1
ATOM 619 C CA . THR A 1 83 ? 2.981 -5.245 6.050 1.00 96.88 83 THR A CA 1
ATOM 620 C C . THR A 1 83 ? 2.488 -6.657 5.759 1.00 96.88 83 THR A C 1
ATOM 622 O O . THR A 1 83 ? 2.691 -7.563 6.566 1.00 96.88 83 THR A O 1
ATOM 625 N N . VAL A 1 84 ? 1.853 -6.853 4.602 1.00 96.69 84 VAL A N 1
ATOM 626 C CA . VAL A 1 84 ? 1.441 -8.170 4.092 1.00 96.69 84 VAL A CA 1
ATOM 627 C C . VAL A 1 84 ? 1.954 -8.317 2.666 1.00 96.69 84 VAL A C 1
ATOM 629 O O . VAL A 1 84 ? 1.470 -7.650 1.751 1.00 96.69 84 VAL A O 1
ATOM 632 N N . GLY A 1 85 ? 2.933 -9.203 2.472 1.00 95.56 85 GLY A N 1
ATOM 633 C CA . GLY A 1 85 ? 3.602 -9.365 1.182 1.00 95.56 85 GLY A CA 1
ATOM 634 C C . GLY A 1 85 ? 4.238 -8.051 0.731 1.00 95.56 85 GLY A C 1
ATOM 635 O O . GLY A 1 85 ? 5.135 -7.538 1.394 1.00 95.56 85 GLY A O 1
ATOM 636 N N . GLU A 1 86 ? 3.743 -7.507 -0.377 1.00 96.38 86 GLU A N 1
ATOM 637 C CA . GLU A 1 86 ? 4.219 -6.265 -0.997 1.00 96.38 86 GLU A CA 1
ATOM 638 C C . GLU A 1 86 ? 3.387 -5.025 -0.617 1.00 96.38 86 GLU A C 1
ATOM 640 O O . GLU A 1 86 ? 3.744 -3.911 -0.986 1.00 96.38 86 GLU A O 1
ATOM 645 N N . MET A 1 87 ? 2.290 -5.194 0.131 1.00 96.56 87 MET A N 1
ATOM 646 C CA . MET A 1 87 ? 1.463 -4.080 0.603 1.00 96.56 87 MET A CA 1
ATOM 647 C C . MET A 1 87 ? 1.889 -3.639 1.999 1.00 96.56 87 MET A C 1
ATOM 649 O O . MET A 1 87 ? 2.072 -4.476 2.889 1.00 96.56 87 MET A O 1
ATOM 653 N N . GLN A 1 88 ? 1.954 -2.327 2.209 1.00 97.12 88 GLN A N 1
ATOM 654 C CA . GLN A 1 88 ? 2.194 -1.727 3.515 1.00 97.12 88 GLN A CA 1
ATOM 655 C C . GLN A 1 88 ? 1.093 -0.723 3.845 1.00 97.12 88 GLN A C 1
ATOM 657 O O . GLN A 1 88 ? 0.627 0.009 2.978 1.00 97.12 88 GLN A O 1
ATOM 662 N N . CYS A 1 89 ? 0.678 -0.684 5.106 1.00 97.50 89 CYS A N 1
ATOM 663 C CA . CYS A 1 89 ? -0.214 0.336 5.630 1.00 97.50 89 CYS A CA 1
ATOM 664 C C . CYS A 1 89 ? 0.351 0.930 6.915 1.00 97.50 89 CYS A C 1
ATOM 666 O O . CYS A 1 89 ? 0.864 0.201 7.759 1.00 97.50 89 CYS A O 1
ATOM 668 N N . LEU A 1 90 ? 0.179 2.231 7.088 1.00 96.56 90 LEU A N 1
ATOM 669 C CA . LEU A 1 90 ? 0.536 3.006 8.260 1.00 96.56 90 LEU A CA 1
ATOM 670 C C . LEU A 1 90 ? -0.732 3.496 8.962 1.00 96.56 90 LEU A C 1
ATOM 672 O O . LEU A 1 90 ? -1.723 3.853 8.320 1.00 96.56 90 LEU A O 1
ATOM 676 N N . ARG A 1 91 ? -0.672 3.525 10.291 1.00 97.38 91 ARG A N 1
ATOM 677 C CA . ARG A 1 91 ? -1.603 4.226 11.170 1.00 97.38 91 ARG A CA 1
ATOM 678 C C . ARG A 1 91 ? -0.825 5.276 11.956 1.00 97.38 91 ARG A C 1
ATOM 680 O O . ARG A 1 91 ? 0.177 4.926 12.581 1.00 97.38 91 ARG A O 1
ATOM 687 N N . SER A 1 92 ? -1.301 6.518 11.966 1.00 96.31 92 SER A N 1
ATOM 688 C CA . SER A 1 92 ? -0.728 7.583 12.796 1.00 96.31 92 SER A CA 1
ATOM 689 C C . SER A 1 92 ? -0.746 7.220 14.286 1.00 96.31 92 SER A C 1
ATOM 691 O O . SER A 1 92 ? -1.548 6.393 14.736 1.00 96.31 92 SER A O 1
ATOM 693 N N . GLU A 1 93 ? 0.120 7.864 15.069 1.00 96.00 93 GLU A N 1
ATOM 694 C CA . GLU A 1 93 ? 0.182 7.688 16.527 1.00 96.00 93 GLU A CA 1
ATOM 695 C C . GLU A 1 93 ? -1.183 7.939 17.192 1.00 96.00 93 GLU A C 1
ATOM 697 O O . GLU A 1 93 ? -1.652 7.135 17.998 1.00 96.00 93 GLU A O 1
ATOM 702 N N . ASP A 1 94 ? -1.875 9.009 16.782 1.00 95.12 94 ASP A N 1
ATOM 703 C CA . ASP A 1 94 ? -3.195 9.377 17.305 1.00 95.12 94 ASP A CA 1
ATOM 704 C C . ASP A 1 94 ? -4.343 8.483 16.795 1.00 95.12 94 ASP A C 1
ATOM 706 O O . ASP A 1 94 ? -5.493 8.638 17.218 1.00 95.12 94 ASP A O 1
ATOM 710 N N . GLY A 1 95 ? -4.041 7.549 15.888 1.00 95.25 95 GLY A N 1
ATOM 711 C CA . GLY A 1 95 ? -4.979 6.583 15.330 1.00 95.25 95 GLY A CA 1
ATOM 712 C C . GLY A 1 95 ? -6.023 7.164 14.377 1.00 95.25 95 GLY A C 1
ATOM 713 O O . GLY A 1 95 ? -6.970 6.449 14.041 1.00 95.25 95 GLY A O 1
ATOM 714 N N . LYS A 1 96 ? -5.900 8.431 13.961 1.00 96.06 96 LYS A N 1
ATOM 715 C CA . LYS A 1 96 ? -6.889 9.091 13.093 1.00 96.06 96 LYS A CA 1
ATOM 716 C C . LYS A 1 96 ? -6.588 8.940 11.612 1.00 96.06 96 LYS A C 1
ATOM 718 O O . LYS A 1 96 ? -7.521 8.854 10.811 1.00 96.06 96 LYS A O 1
ATOM 723 N N . GLU A 1 97 ? -5.314 8.90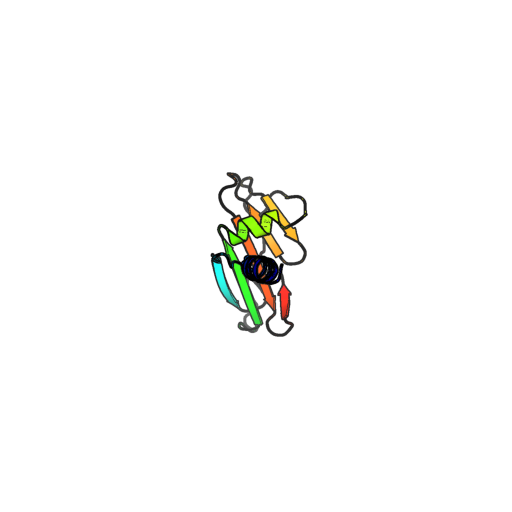3 11.250 1.00 96.69 97 GLU A N 1
ATOM 724 C CA . GLU A 1 97 ? -4.876 8.873 9.863 1.00 96.69 97 GLU A CA 1
ATOM 725 C C . GLU A 1 97 ? -4.362 7.488 9.491 1.00 96.69 97 GLU A C 1
ATOM 727 O O . GLU A 1 97 ? -3.668 6.813 10.255 1.00 96.69 97 GLU A O 1
ATOM 732 N N . PHE A 1 98 ? -4.753 7.064 8.294 1.00 97.56 98 PHE A N 1
ATOM 733 C CA . PHE A 1 98 ? -4.369 5.791 7.716 1.00 97.56 98 PHE A CA 1
ATOM 734 C C . PHE A 1 98 ? -3.942 6.019 6.279 1.00 97.56 98 PHE A C 1
ATOM 736 O O . PHE A 1 98 ? -4.629 6.717 5.524 1.00 97.56 98 PHE A O 1
ATOM 743 N N . GLN A 1 99 ? -2.848 5.370 5.910 1.00 97.31 99 GLN A N 1
ATOM 744 C CA . GLN A 1 99 ? -2.296 5.403 4.566 1.00 97.31 99 GLN A CA 1
ATOM 745 C C . GLN A 1 99 ? -1.848 3.998 4.192 1.00 97.31 99 GLN A C 1
ATOM 747 O O . GLN A 1 99 ? -1.275 3.299 5.019 1.00 97.31 99 GLN A O 1
ATOM 752 N N . CYS A 1 100 ? -2.118 3.562 2.968 1.00 97.81 100 CYS A N 1
ATOM 753 C CA . CYS A 1 100 ? -1.632 2.283 2.462 1.00 97.81 100 CYS A CA 1
ATOM 754 C C . CYS A 1 100 ? -0.975 2.479 1.111 1.00 97.81 100 CYS A C 1
ATOM 756 O O . CYS A 1 100 ? -1.534 3.164 0.262 1.00 97.81 100 CYS A O 1
ATOM 758 N N . SER A 1 101 ? 0.164 1.840 0.892 1.00 97.12 101 SER A N 1
ATOM 759 C CA . SER A 1 101 ? 0.939 1.963 -0.333 1.00 97.12 101 SER A CA 1
ATOM 760 C C . SER A 1 101 ? 1.307 0.597 -0.902 1.00 97.12 101 SER A C 1
ATOM 762 O O . SER A 1 101 ? 1.697 -0.336 -0.192 1.00 97.12 101 SER A O 1
ATOM 764 N N . PHE A 1 102 ? 1.126 0.480 -2.214 1.00 97.44 102 PHE A N 1
ATOM 765 C CA . PHE A 1 102 ? 1.546 -0.652 -3.034 1.00 97.44 102 PHE A CA 1
ATOM 766 C C . PHE A 1 102 ? 1.550 -0.243 -4.507 1.00 97.44 102 PHE A C 1
ATOM 768 O O . PHE A 1 102 ? 0.979 0.778 -4.886 1.00 97.44 102 PHE A O 1
ATOM 775 N N . ALA A 1 103 ? 2.201 -1.035 -5.344 1.00 98.00 103 ALA A N 1
ATOM 776 C CA . ALA A 1 103 ? 2.211 -0.859 -6.783 1.00 98.00 103 ALA A CA 1
ATOM 777 C C . ALA A 1 103 ? 1.635 -2.088 -7.476 1.00 98.00 103 ALA A C 1
ATOM 779 O O . ALA A 1 103 ? 1.600 -3.182 -6.917 1.00 98.00 103 ALA A O 1
ATOM 780 N N . ILE A 1 104 ? 1.185 -1.897 -8.709 1.00 98.31 104 ILE A N 1
ATOM 781 C CA . ILE A 1 104 ? 0.848 -2.970 -9.635 1.00 98.31 104 ILE A CA 1
ATOM 782 C C . ILE A 1 104 ? 1.870 -2.912 -10.762 1.00 98.31 104 ILE A C 1
ATOM 784 O O . ILE A 1 104 ? 1.907 -1.933 -11.504 1.00 98.31 104 ILE A O 1
ATOM 788 N N . ASP A 1 105 ? 2.676 -3.962 -10.893 1.00 98.00 105 ASP A N 1
ATOM 789 C CA . ASP A 1 105 ? 3.411 -4.255 -12.120 1.00 98.00 105 ASP A CA 1
ATOM 790 C C . ASP A 1 105 ? 2.381 -4.514 -13.223 1.00 98.00 105 ASP A C 1
ATOM 792 O O . ASP A 1 105 ? 1.622 -5.489 -13.170 1.00 98.00 105 ASP A O 1
ATOM 796 N N . ILE A 1 106 ? 2.317 -3.601 -14.191 1.00 98.25 106 ILE A N 1
ATOM 797 C CA . ILE A 1 106 ? 1.257 -3.563 -15.200 1.00 98.25 106 ILE A CA 1
ATOM 798 C C . ILE A 1 106 ? 1.384 -4.747 -16.161 1.00 98.25 106 ILE A C 1
ATOM 800 O O . ILE A 1 106 ? 0.377 -5.344 -16.543 1.00 98.25 106 ILE A O 1
ATOM 804 N N . ALA A 1 107 ? 2.613 -5.114 -16.531 1.00 97.69 107 ALA A N 1
ATOM 805 C CA . ALA A 1 107 ? 2.864 -6.182 -17.491 1.00 97.69 107 ALA A CA 1
ATOM 806 C C . ALA A 1 107 ? 2.580 -7.560 -16.881 1.00 97.69 107 ALA A C 1
ATOM 808 O O . ALA A 1 107 ? 1.967 -8.413 -17.524 1.00 97.69 107 ALA A O 1
ATOM 809 N N . ASN A 1 108 ? 2.991 -7.762 -15.626 1.00 97.75 108 ASN A N 1
ATOM 810 C CA . ASN A 1 108 ? 2.867 -9.049 -14.943 1.00 97.75 108 ASN A CA 1
ATOM 811 C C . ASN A 1 108 ? 1.596 -9.175 -14.091 1.00 97.75 108 ASN A C 1
ATOM 813 O O . ASN A 1 108 ? 1.339 -10.247 -13.545 1.00 97.75 108 ASN A O 1
ATOM 817 N N . GLN A 1 109 ? 0.808 -8.101 -13.966 1.00 97.38 109 GLN A N 1
ATOM 818 C CA . GLN A 1 109 ? -0.415 -8.039 -13.155 1.00 97.38 109 GLN A CA 1
ATOM 819 C C . GLN A 1 109 ? -0.172 -8.474 -11.702 1.00 97.38 109 GLN A C 1
ATOM 821 O O . GLN A 1 109 ? -0.961 -9.205 -11.098 1.00 97.38 109 GLN A O 1
ATOM 826 N N . LYS A 1 110 ? 0.959 -8.039 -11.139 1.00 97.88 110 LYS A N 1
ATOM 827 C CA . LYS A 1 110 ? 1.433 -8.457 -9.819 1.00 97.88 110 LYS A CA 1
ATOM 828 C C . LYS A 1 110 ? 1.563 -7.254 -8.896 1.00 97.88 110 LYS A C 1
ATOM 830 O O . LYS A 1 110 ? 2.052 -6.209 -9.304 1.00 97.88 110 LYS A O 1
ATOM 835 N N . ILE A 1 111 ? 1.170 -7.420 -7.635 1.00 97.44 111 ILE A N 1
ATOM 836 C CA . ILE A 1 111 ? 1.423 -6.401 -6.615 1.00 97.44 111 ILE A CA 1
ATOM 837 C C . ILE A 1 111 ? 2.920 -6.383 -6.281 1.00 97.44 111 ILE A C 1
ATOM 839 O O . ILE A 1 111 ? 3.508 -7.436 -6.022 1.00 97.44 111 ILE A O 1
ATOM 843 N N . THR A 1 112 ? 3.512 -5.195 -6.268 1.00 97.06 112 THR A N 1
ATOM 844 C CA . THR A 1 112 ? 4.897 -4.923 -5.865 1.00 97.06 112 THR A CA 1
ATOM 845 C C . THR A 1 112 ? 4.935 -3.812 -4.818 1.00 97.06 112 THR A C 1
ATOM 847 O O . THR A 1 112 ? 3.957 -3.088 -4.614 1.00 97.06 112 THR A O 1
ATOM 850 N N . ARG A 1 113 ? 6.034 -3.720 -4.069 1.00 93.88 113 ARG A N 1
ATOM 851 C CA . ARG A 1 113 ? 6.178 -2.733 -2.999 1.00 93.88 113 ARG A CA 1
ATOM 852 C C . ARG A 1 113 ? 6.359 -1.329 -3.567 1.00 93.88 113 ARG A C 1
ATOM 854 O O . ARG A 1 113 ? 7.150 -1.123 -4.478 1.00 93.88 113 ARG A O 1
ATOM 861 N N . ALA A 1 114 ? 5.630 -0.372 -2.991 1.00 90.38 114 ALA A N 1
ATOM 862 C CA . ALA A 1 114 ? 5.673 1.046 -3.368 1.00 90.38 114 ALA A CA 1
ATOM 863 C C . ALA A 1 114 ? 6.089 1.972 -2.217 1.00 90.38 114 ALA A C 1
ATOM 865 O O . ALA A 1 114 ? 5.950 3.188 -2.326 1.00 90.38 114 ALA A O 1
ATOM 866 N N . SER A 1 115 ? 6.572 1.408 -1.112 1.00 83.81 115 SER A N 1
ATOM 867 C CA . SER A 1 115 ? 7.100 2.158 0.021 1.00 83.81 115 SER A CA 1
ATOM 868 C C . SER A 1 115 ? 8.521 1.737 0.340 1.00 83.81 115 SER A C 1
ATOM 870 O O . SER A 1 115 ? 8.902 0.574 0.187 1.00 83.81 115 SER A O 1
ATOM 872 N N . VAL A 1 116 ? 9.290 2.717 0.787 1.00 81.44 116 VAL A N 1
ATOM 873 C CA . VAL A 1 116 ? 10.676 2.580 1.208 1.00 81.44 116 VAL A CA 1
ATOM 874 C C . VAL A 1 116 ? 10.918 3.503 2.395 1.00 81.44 116 VAL A C 1
ATOM 876 O O . VAL A 1 116 ? 10.292 4.560 2.505 1.00 81.44 116 VAL A O 1
ATOM 879 N N . CYS A 1 117 ? 11.812 3.038 3.256 1.00 72.00 117 CYS A N 1
ATOM 880 C CA . CYS A 1 117 ? 12.600 3.817 4.193 1.00 72.00 117 CYS A CA 1
ATOM 881 C C . CYS A 1 117 ? 13.986 3.960 3.545 1.00 72.00 117 CYS A C 1
ATOM 883 O O . CYS A 1 117 ? 14.529 5.075 3.548 1.00 72.00 117 CYS A O 1
#

Sequence (117 aa):
MKRSIVTILLLLAALPVAAWQYNSLSGQYRISGQTVIDPPPSEAQDTHLLLELSGAAARDLYNAMKVEPQPDECAGNGALIKTVGEMQCLRSEDGKEFQCSFAIDIANQKITRASVC

Foldseek 3Di:
DVVVVVVVVVVVVPDPPPPPDDDDWDWDKDQAFPDQPDDDPPTDTRFKIKTKTKDPVQLVVQVVQPDDWDADPPVNQQWTWDDDPQKIKIAHNVRHIIMIIWMARPVVRDIHHNDDD

Radius of gyration: 21.93 Å; chains: 1; bounding box: 75×31×36 Å